Protein AF-A0A319EAM5-F1 (afdb_monomer_lite)

Secondary structure (DSSP, 8-state):
-HHHHHHHHHHHHHHHHHHHHHTGGGTS-EE-B-SS--TT-SPBP--S-SS-HHHHHHHHHHHHHHHHHHHHHEEE-TTS-EEE-HHHHHHHHHHHHHHHHHHHHHHH-----SSTTS-S-HHHHHHHTPPPTTS-HHHHTTSEE-TT-PPPPP-

InterPro domains:
  IPR059463 Protein of unknown function DUF8419 [PF28510] (1-150)

Foldseek 3Di:
DVLVVLLVLLVVLQLVLLVLVLQVLAPDFAAAADCDADPPFPHHDDDDDSDDCVRVVVSVVLSVLLVVLVVVQWDQDPVRDTDGDPVSVVVSVVSVVVSVVVSVVSVPDDDPRPDCVLDPPPVSVVVQPDDDPPDDPVVQNRGGHHPPDDDPDDD

Sequence (155 aa):
VVLTLTYYWYNQILTNMLANAECSYGVKRKSLRATWPAKDSQQRSTYYLIRPYRYSLPLLVVSILLHWLVSQSFFYDKTSELGFLGLPIFLSLIVGSIMLFALIGLSFRKYPSTILVVGSCSAAISAACHPPKDEDLDNAALGLLMWGETLPMPD

Radius of gyration: 23.22 Å; chains: 1; bounding box: 51×30×72 Å

Structure (mmCIF, N/CA/C/O backbone):
data_AF-A0A319EAM5-F1
#
_entry.id   AF-A0A319EAM5-F1
#
loop_
_atom_site.group_PDB
_atom_site.id
_atom_site.type_symbol
_atom_site.label_atom_id
_atom_site.label_alt_id
_atom_site.label_comp_id
_atom_site.label_asym_id
_atom_site.label_entity_id
_atom_site.label_seq_id
_atom_site.pdbx_PDB_ins_code
_atom_site.Cartn_x
_atom_site.Cartn_y
_atom_site.Cartn_z
_atom_site.occupancy
_atom_site.B_iso_or_equiv
_atom_site.auth_seq_id
_atom_site.auth_comp_id
_atom_site.auth_asym_id
_atom_site.auth_atom_id
_atom_site.pdbx_PDB_model_num
ATOM 1 N N . VAL A 1 1 ? 0.117 7.545 -15.802 1.00 79.38 1 VAL A N 1
ATOM 2 C CA . VAL A 1 1 ? -1.210 6.923 -15.553 1.00 79.38 1 VAL A CA 1
ATOM 3 C C . VAL A 1 1 ? -1.080 5.543 -14.923 1.00 79.38 1 VAL A C 1
ATOM 5 O O . VAL A 1 1 ? -1.475 5.403 -13.775 1.00 79.38 1 VAL A O 1
ATOM 8 N N . VAL A 1 2 ? -0.481 4.556 -15.605 1.00 84.94 2 VAL A N 1
ATOM 9 C CA . VAL A 1 2 ? -0.352 3.177 -15.079 1.00 84.94 2 VAL A CA 1
ATOM 10 C C . VAL A 1 2 ? 0.304 3.140 -13.693 1.00 84.94 2 VAL A C 1
ATOM 12 O O . VAL A 1 2 ? -0.247 2.544 -12.778 1.00 84.94 2 VAL A O 1
ATOM 15 N N . LEU A 1 3 ? 1.418 3.854 -13.498 1.00 85.50 3 LEU A N 1
ATOM 16 C CA . LEU A 1 3 ? 2.138 3.875 -12.216 1.00 85.50 3 LEU A CA 1
ATOM 17 C C . LEU A 1 3 ? 1.293 4.430 -11.061 1.00 85.50 3 LEU A C 1
ATOM 19 O O . LEU A 1 3 ? 1.283 3.881 -9.962 1.00 85.50 3 LEU A O 1
ATOM 23 N N . THR A 1 4 ? 0.557 5.509 -11.326 1.00 88.25 4 THR A N 1
ATOM 24 C CA . THR A 1 4 ? -0.334 6.155 -10.359 1.00 88.25 4 THR A CA 1
ATOM 25 C C . THR A 1 4 ? -1.512 5.255 -10.002 1.00 88.25 4 THR A C 1
ATOM 27 O O . THR A 1 4 ? -1.870 5.163 -8.830 1.00 88.25 4 THR A O 1
ATOM 30 N N . LEU A 1 5 ? -2.085 4.557 -10.990 1.00 87.69 5 LEU A N 1
ATOM 31 C CA . LEU A 1 5 ? -3.126 3.564 -10.746 1.00 87.69 5 LEU A CA 1
ATOM 32 C C . LEU A 1 5 ? -2.576 2.455 -9.852 1.00 87.69 5 LEU A C 1
ATOM 34 O O . LEU A 1 5 ? -3.116 2.244 -8.773 1.00 87.69 5 LEU A O 1
ATOM 38 N N . THR A 1 6 ? -1.469 1.809 -10.221 1.00 87.12 6 THR A N 1
ATOM 39 C CA . THR A 1 6 ? -0.859 0.746 -9.406 1.00 87.12 6 THR A CA 1
ATOM 40 C C . THR A 1 6 ? -0.623 1.201 -7.965 1.00 87.12 6 THR A C 1
ATOM 42 O O . THR A 1 6 ? -1.014 0.503 -7.029 1.00 87.12 6 THR A O 1
ATOM 45 N N . TYR A 1 7 ? -0.076 2.405 -7.767 1.00 88.94 7 TYR A N 1
ATOM 46 C CA . TYR A 1 7 ? 0.069 3.004 -6.439 1.00 88.94 7 TYR A CA 1
ATOM 47 C C . TYR A 1 7 ? -1.273 3.122 -5.703 1.00 88.94 7 TYR A C 1
ATOM 49 O O . TYR A 1 7 ? -1.369 2.721 -4.542 1.00 88.94 7 TYR A O 1
ATOM 57 N N . TYR A 1 8 ? -2.319 3.631 -6.355 1.00 89.44 8 TYR A N 1
ATOM 58 C CA . TYR A 1 8 ? -3.656 3.726 -5.768 1.00 89.44 8 TYR A CA 1
ATOM 59 C C . TYR A 1 8 ? -4.202 2.355 -5.337 1.00 89.44 8 TYR A C 1
ATOM 61 O O . TYR A 1 8 ? -4.640 2.213 -4.196 1.00 89.44 8 TYR A O 1
ATOM 69 N N . TRP A 1 9 ? -4.106 1.331 -6.191 1.00 89.19 9 TRP A N 1
ATOM 70 C CA . TRP A 1 9 ? -4.557 -0.033 -5.879 1.00 89.19 9 TRP A CA 1
ATOM 71 C C . TRP A 1 9 ? -3.831 -0.615 -4.661 1.00 89.19 9 TRP A C 1
ATOM 73 O O . TRP A 1 9 ? -4.466 -1.150 -3.749 1.00 89.19 9 TRP A O 1
ATOM 83 N N . TYR A 1 10 ? -2.513 -0.436 -4.586 1.00 88.31 10 TYR A N 1
ATOM 84 C CA . TYR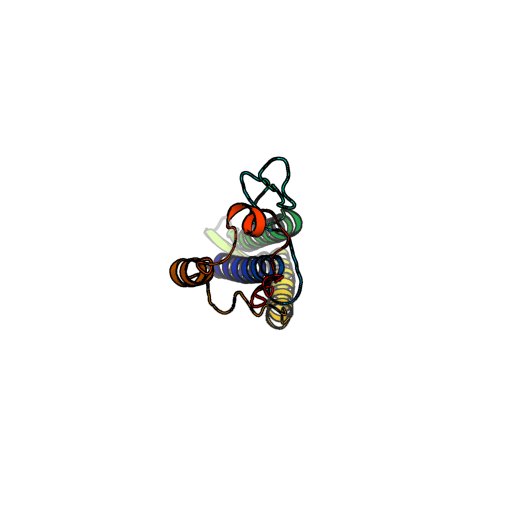 A 1 10 ? -1.739 -0.817 -3.406 1.00 88.31 10 TYR A CA 1
ATOM 85 C C . TYR A 1 10 ? -2.190 -0.101 -2.141 1.00 88.31 10 TYR A C 1
ATOM 87 O O . TYR A 1 10 ? -2.324 -0.719 -1.084 1.00 88.31 10 TYR A O 1
ATOM 95 N N . ASN A 1 11 ? -2.422 1.207 -2.242 1.00 88.69 11 ASN A N 1
ATOM 96 C CA . ASN A 1 11 ? -2.889 1.996 -1.115 1.00 88.69 11 ASN A CA 1
ATOM 97 C C . ASN A 1 11 ? -4.246 1.505 -0.618 1.00 88.69 11 ASN A C 1
ATOM 99 O O . ASN A 1 11 ? -4.416 1.389 0.593 1.00 88.69 11 ASN A O 1
ATOM 103 N N . GLN A 1 12 ? -5.171 1.194 -1.526 1.00 86.12 12 GLN A N 1
ATOM 104 C CA . GLN A 1 12 ? -6.490 0.667 -1.180 1.00 86.12 12 GLN A CA 1
ATOM 105 C C . GLN A 1 12 ? -6.389 -0.668 -0.443 1.00 86.12 12 GLN A C 1
ATOM 107 O O . GLN A 1 12 ? -6.933 -0.815 0.650 1.00 86.12 12 GLN A O 1
ATOM 112 N N . ILE A 1 13 ? -5.627 -1.620 -0.986 1.00 85.06 13 ILE A N 1
ATOM 113 C CA . ILE A 1 13 ? -5.461 -2.943 -0.374 1.00 85.06 13 ILE A CA 1
ATOM 114 C C . ILE A 1 13 ? -4.827 -2.826 1.014 1.00 85.06 13 ILE A C 1
ATOM 116 O O . ILE A 1 13 ? -5.368 -3.368 1.974 1.00 85.06 13 ILE A O 1
ATOM 120 N N . LEU A 1 14 ? -3.728 -2.080 1.152 1.00 83.50 14 LEU A N 1
ATOM 121 C CA . LEU A 1 14 ? -3.065 -1.910 2.447 1.00 83.50 14 LEU A CA 1
ATOM 122 C C . LEU A 1 14 ? -3.978 -1.220 3.466 1.00 83.50 14 LEU A C 1
ATOM 124 O O . LEU A 1 14 ? -4.047 -1.660 4.611 1.00 83.50 14 LEU A O 1
ATOM 1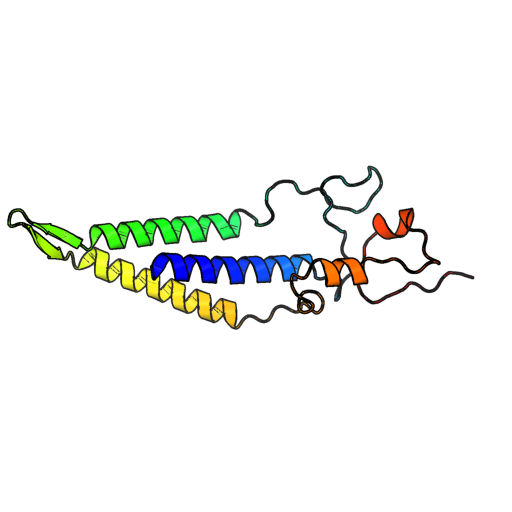28 N N . THR A 1 15 ? -4.707 -0.174 3.072 1.00 83.94 15 THR A N 1
ATOM 129 C CA . THR A 1 15 ? -5.661 0.495 3.969 1.00 83.94 15 THR A CA 1
ATOM 130 C C . THR A 1 15 ? -6.756 -0.465 4.425 1.00 83.94 15 THR A C 1
ATOM 132 O O . THR A 1 15 ? -7.011 -0.547 5.623 1.00 83.94 15 THR A O 1
ATOM 135 N N . ASN A 1 16 ? -7.330 -1.256 3.516 1.00 80.06 16 ASN A N 1
ATOM 136 C CA . ASN A 1 16 ? -8.357 -2.243 3.857 1.00 80.06 16 ASN A CA 1
ATOM 137 C C . ASN A 1 16 ? -7.818 -3.338 4.785 1.00 80.06 16 ASN A C 1
ATOM 139 O O . ASN A 1 16 ? -8.472 -3.703 5.759 1.00 80.06 16 ASN A O 1
ATOM 143 N N . MET A 1 17 ? -6.608 -3.841 4.529 1.00 81.56 17 MET A N 1
ATOM 144 C CA . MET A 1 17 ? -5.956 -4.835 5.387 1.00 81.56 17 MET A CA 1
ATOM 145 C C . MET A 1 17 ? -5.737 -4.312 6.807 1.00 81.56 17 MET A C 1
ATOM 147 O O . MET A 1 17 ? -5.990 -5.028 7.778 1.00 81.56 17 MET A O 1
ATOM 151 N N . LEU A 1 18 ? -5.271 -3.069 6.936 1.00 79.81 18 LEU A N 1
ATOM 152 C CA . LEU A 1 18 ? -5.026 -2.460 8.238 1.00 79.81 18 LEU A CA 1
ATOM 153 C C . LEU A 1 18 ? -6.322 -2.110 8.966 1.00 79.81 18 LEU A C 1
ATOM 155 O O . LEU A 1 18 ? -6.414 -2.393 10.156 1.00 79.81 18 LEU A O 1
ATOM 159 N N . ALA A 1 19 ? -7.322 -1.583 8.260 1.00 78.75 19 ALA A N 1
ATOM 160 C CA . ALA A 1 19 ? -8.647 -1.331 8.818 1.00 78.75 19 ALA A CA 1
ATOM 161 C C . ALA A 1 19 ? -9.275 -2.632 9.340 1.00 78.75 19 ALA A C 1
ATOM 163 O O . ALA A 1 19 ? -9.735 -2.688 10.476 1.00 78.75 19 ALA A O 1
ATOM 164 N N . ASN A 1 20 ? -9.192 -3.718 8.568 1.00 77.94 20 ASN A N 1
ATOM 165 C CA . ASN A 1 20 ? -9.634 -5.049 8.990 1.00 77.94 20 ASN A CA 1
ATOM 166 C C . ASN A 1 20 ? -8.899 -5.551 10.241 1.00 77.94 20 ASN A C 1
ATOM 168 O O . ASN A 1 20 ? -9.518 -6.093 11.155 1.00 77.94 20 ASN A O 1
ATOM 172 N N . ALA A 1 21 ? -7.580 -5.366 10.307 1.00 77.81 21 ALA A N 1
ATOM 173 C CA . ALA A 1 21 ? -6.795 -5.739 11.482 1.00 77.81 21 ALA A CA 1
ATOM 174 C C . ALA A 1 21 ? -7.115 -4.859 12.710 1.00 77.81 21 ALA A C 1
ATOM 176 O O . ALA A 1 21 ? -7.020 -5.308 13.864 1.00 77.81 21 ALA A O 1
ATOM 177 N N . GLU A 1 22 ? -7.485 -3.598 12.482 1.00 76.38 22 GLU A N 1
ATOM 178 C CA . GLU A 1 22 ? -7.922 -2.673 13.520 1.00 76.38 22 GLU A CA 1
ATOM 179 C C . GLU A 1 22 ? -9.287 -3.092 14.074 1.00 76.38 22 GLU A C 1
ATOM 181 O O . GLU A 1 22 ? -9.386 -3.325 15.282 1.00 76.38 22 GLU A O 1
ATOM 186 N N . CYS A 1 23 ? -10.252 -3.340 13.187 1.00 73.12 23 CYS A N 1
ATOM 187 C CA . CYS A 1 23 ? -11.627 -3.757 13.464 1.00 73.12 23 CYS A CA 1
ATOM 188 C C . CYS A 1 23 ? -11.806 -5.266 13.700 1.00 73.12 23 CYS A C 1
ATOM 190 O O . CYS A 1 23 ? -12.867 -5.828 13.450 1.00 73.12 23 CYS A O 1
ATOM 192 N N . SER A 1 24 ? -10.801 -5.938 14.259 1.00 72.56 24 SER A N 1
ATOM 193 C CA . SER A 1 24 ? -10.877 -7.354 14.654 1.00 72.56 24 SER A CA 1
ATOM 194 C C . SER A 1 24 ? -11.775 -7.602 15.886 1.00 72.56 24 SER A C 1
ATOM 196 O O . SER A 1 24 ? -11.681 -8.665 16.505 1.00 72.56 24 SER A O 1
ATOM 198 N N . TYR A 1 25 ? -12.644 -6.653 16.249 1.00 73.44 25 TYR A N 1
ATOM 199 C CA . TYR A 1 25 ? -13.533 -6.736 17.411 1.00 73.44 25 TYR A CA 1
ATOM 200 C C . TYR A 1 25 ? -14.566 -7.869 17.301 1.00 73.44 25 TYR A C 1
ATOM 202 O O . TYR A 1 25 ? -15.173 -8.219 18.296 1.00 73.44 25 TYR A O 1
ATOM 210 N N . GLY A 1 26 ? -14.770 -8.468 16.123 1.00 69.06 26 GLY A N 1
ATOM 211 C CA . GLY A 1 26 ? -15.735 -9.563 15.930 1.00 69.06 26 GLY A CA 1
ATOM 212 C C . GLY A 1 26 ? -15.170 -10.949 16.240 1.00 69.06 26 GLY A C 1
ATOM 213 O O . GLY A 1 26 ? -15.893 -11.931 16.176 1.00 69.06 26 GLY A O 1
ATOM 214 N N . VAL A 1 27 ? -13.867 -11.037 16.521 1.00 70.75 27 VAL A N 1
ATOM 215 C CA . VAL A 1 27 ? -13.168 -12.303 16.811 1.00 70.75 27 VAL A CA 1
ATOM 216 C C . VAL A 1 27 ? -12.513 -12.272 18.191 1.00 70.75 27 VAL A C 1
ATOM 218 O O . VAL A 1 27 ? -12.337 -13.312 18.817 1.00 70.75 27 VAL A O 1
ATOM 221 N N . LYS A 1 28 ? -12.115 -11.089 18.671 1.00 74.75 28 LYS A N 1
ATOM 222 C CA . LYS A 1 28 ? -11.459 -10.927 19.970 1.00 74.75 28 LYS A CA 1
ATOM 223 C C . LYS A 1 28 ? -11.818 -9.596 20.612 1.00 74.75 28 LYS A C 1
ATOM 225 O O . LYS A 1 28 ? -11.887 -8.577 19.922 1.00 74.75 28 LYS A O 1
ATOM 230 N N . ARG A 1 29 ? -11.925 -9.598 21.943 1.00 75.44 29 ARG A N 1
ATOM 231 C CA . ARG A 1 29 ? -11.988 -8.379 22.757 1.00 75.44 29 ARG A CA 1
ATOM 232 C C . ARG A 1 29 ? -10.732 -7.542 22.534 1.00 75.44 29 ARG A C 1
ATOM 234 O O . ARG A 1 29 ? -9.609 -8.031 22.682 1.00 75.44 29 ARG A O 1
ATOM 241 N N . LYS A 1 30 ? -10.910 -6.284 22.142 1.00 76.81 30 LYS A N 1
ATOM 242 C CA . LYS A 1 30 ? -9.810 -5.357 21.852 1.00 76.81 30 LYS A CA 1
ATOM 243 C C . LYS A 1 30 ? -10.217 -3.946 22.264 1.00 76.81 30 LYS A C 1
ATOM 245 O O . LYS A 1 30 ? -11.383 -3.587 22.155 1.00 76.81 30 LYS A O 1
ATOM 250 N N . SER A 1 31 ? -9.267 -3.150 22.748 1.00 77.25 31 SER A N 1
ATOM 251 C CA . SER A 1 31 ? -9.554 -1.764 23.110 1.00 77.25 31 SER A CA 1
ATOM 252 C C . SER A 1 31 ? -9.712 -0.880 21.883 1.00 77.25 31 SER A C 1
ATOM 254 O O . SER A 1 31 ? -9.023 -1.066 20.874 1.00 77.25 31 SER A O 1
ATOM 256 N N . LEU A 1 32 ? -10.609 0.101 21.994 1.00 76.75 32 LEU A N 1
ATOM 257 C CA . LEU A 1 32 ? -10.771 1.137 20.987 1.00 76.75 32 LEU A CA 1
ATOM 258 C C . LEU A 1 32 ? -9.551 2.051 20.960 1.00 76.75 32 LEU A C 1
ATOM 260 O O . LEU A 1 32 ? -8.934 2.356 21.986 1.00 76.75 32 LEU A O 1
ATOM 264 N N . ARG A 1 33 ? -9.225 2.515 19.757 1.00 75.88 33 ARG A N 1
ATOM 265 C CA . ARG A 1 33 ? -8.265 3.590 19.573 1.00 75.88 33 ARG A CA 1
ATOM 266 C C . ARG A 1 33 ? -9.021 4.910 19.552 1.00 75.88 33 ARG A C 1
ATOM 268 O O . ARG A 1 33 ? -9.781 5.171 18.626 1.00 75.88 33 ARG A O 1
ATOM 275 N N . ALA A 1 34 ? -8.803 5.722 20.576 1.00 72.31 34 ALA A N 1
ATOM 276 C CA . ALA A 1 34 ? -9.431 7.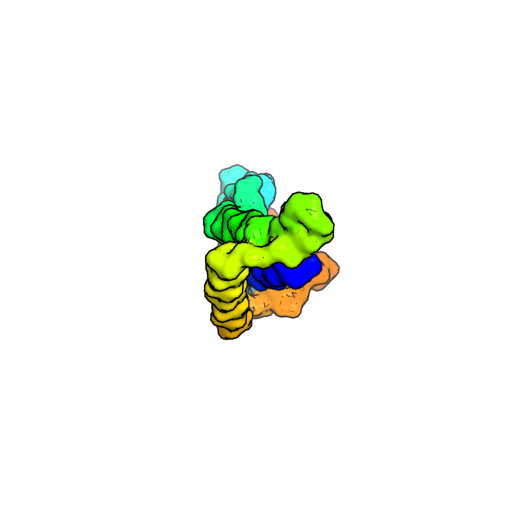024 20.727 1.00 72.31 34 ALA A CA 1
ATOM 277 C C . ALA A 1 34 ? -8.373 8.117 20.585 1.00 72.31 34 ALA A C 1
ATOM 279 O O . ALA A 1 34 ? -7.245 7.973 21.056 1.00 72.31 34 ALA A O 1
ATOM 280 N N . THR A 1 35 ? -8.733 9.227 19.947 1.00 74.56 35 THR A N 1
ATOM 281 C CA . THR A 1 35 ? -7.867 10.412 19.891 1.00 74.56 35 THR A CA 1
ATOM 282 C C . THR A 1 35 ? -7.589 10.930 21.305 1.00 74.56 35 THR A C 1
ATOM 284 O O . THR A 1 35 ? -6.443 11.201 21.655 1.00 74.56 35 THR A O 1
ATOM 287 N N . TRP A 1 36 ? -8.626 10.946 22.144 1.00 73.88 36 TRP A N 1
ATOM 288 C CA . TRP A 1 36 ? -8.585 11.398 23.530 1.00 73.88 36 TRP A CA 1
ATOM 289 C C . TRP A 1 36 ? -9.142 10.302 24.448 1.00 73.88 36 TRP A C 1
ATOM 291 O O . TRP A 1 36 ? -10.349 10.275 24.678 1.00 73.88 36 TRP A O 1
ATOM 301 N N . PRO A 1 37 ? -8.312 9.356 24.925 1.00 75.19 37 PRO A N 1
ATOM 302 C CA . PRO A 1 37 ? -8.770 8.350 25.877 1.00 75.19 37 PRO A CA 1
ATOM 303 C C . PRO A 1 37 ? -8.975 8.971 27.264 1.00 75.19 37 PRO A C 1
ATOM 305 O O . PRO A 1 37 ? -8.220 9.859 27.674 1.00 75.19 37 PRO A O 1
ATOM 308 N N . ALA A 1 38 ? -9.968 8.484 28.009 1.00 78.25 38 ALA A N 1
ATOM 309 C CA . ALA A 1 38 ? -10.133 8.866 29.411 1.00 78.25 38 ALA A CA 1
ATOM 310 C C . ALA A 1 38 ? -8.970 8.316 30.257 1.00 78.25 38 ALA A C 1
ATOM 312 O O . ALA A 1 38 ? -8.428 7.248 29.951 1.00 78.25 38 ALA A O 1
ATOM 313 N N . LYS A 1 39 ? -8.596 9.041 31.323 1.00 69.31 39 LYS A N 1
ATOM 314 C CA . LYS A 1 39 ? -7.398 8.768 32.144 1.00 69.31 39 LYS A CA 1
ATOM 315 C C . LYS A 1 39 ? -7.367 7.370 32.784 1.00 69.31 39 LYS A C 1
ATOM 317 O O . LYS A 1 39 ? -6.272 6.861 32.984 1.00 69.31 39 LYS A O 1
ATOM 322 N N . ASP A 1 40 ? -8.527 6.742 32.985 1.00 73.75 40 ASP A N 1
ATOM 323 C CA . ASP A 1 40 ? -8.672 5.420 33.617 1.00 73.75 40 ASP A CA 1
ATOM 324 C C . ASP A 1 40 ? -9.231 4.346 32.661 1.00 73.75 40 ASP A C 1
ATOM 326 O O . ASP A 1 40 ? -9.828 3.356 33.080 1.00 73.75 40 ASP A O 1
ATOM 330 N N . SER A 1 41 ? -9.061 4.536 31.349 1.00 75.06 41 SER A N 1
ATOM 331 C CA . SER A 1 41 ? -9.603 3.631 30.327 1.00 75.06 41 SER A CA 1
ATOM 332 C C . SER A 1 41 ? -8.562 2.682 29.736 1.00 75.06 41 SER A C 1
ATOM 334 O O . SER A 1 41 ? -7.372 2.985 29.669 1.00 75.06 41 SER A O 1
ATOM 336 N N . GLN A 1 42 ? -9.019 1.538 29.220 1.00 78.00 42 GLN A N 1
ATOM 337 C CA . GLN A 1 42 ? -8.175 0.598 28.465 1.00 78.00 42 GLN A CA 1
ATOM 338 C C . GLN A 1 42 ? -7.946 1.057 27.008 1.00 78.00 42 GLN A C 1
ATOM 340 O O . GLN A 1 42 ? -7.317 0.349 26.210 1.00 78.00 42 GLN A O 1
ATOM 345 N N . GLN A 1 43 ? -8.477 2.228 26.633 1.00 77.12 43 GLN A N 1
ATOM 346 C CA . GLN A 1 43 ? -8.415 2.784 25.286 1.00 77.12 43 GLN A CA 1
ATOM 347 C C . GLN A 1 43 ? -6.990 3.213 24.921 1.00 77.12 43 GLN A C 1
ATOM 349 O O . GLN A 1 43 ? -6.232 3.738 25.736 1.00 77.12 43 GLN A O 1
ATOM 354 N N . ARG A 1 44 ? -6.604 3.013 23.658 1.00 73.62 44 ARG A N 1
ATOM 355 C CA . ARG A 1 44 ? -5.277 3.418 23.171 1.00 73.62 44 ARG A CA 1
ATOM 356 C C . ARG A 1 44 ? -5.351 4.786 22.508 1.00 73.62 44 ARG A C 1
ATOM 358 O O . ARG A 1 44 ? -6.038 4.937 21.503 1.00 73.62 44 ARG A O 1
ATOM 365 N N . SER A 1 45 ? -4.568 5.749 22.990 1.00 72.62 45 SER A N 1
ATOM 366 C CA . SER A 1 45 ? -4.228 6.924 22.182 1.00 72.62 45 SER A CA 1
ATOM 367 C C . SER A 1 45 ? -3.129 6.543 21.202 1.00 72.62 45 SER A C 1
ATOM 369 O O . SER A 1 45 ? -2.081 6.025 21.589 1.00 72.62 45 SER A O 1
ATOM 371 N N . THR A 1 46 ? -3.339 6.752 19.905 1.00 65.81 46 THR A N 1
ATOM 372 C CA . THR A 1 46 ? -2.233 6.676 18.944 1.00 65.81 46 THR A CA 1
ATOM 373 C C . THR A 1 46 ? -2.397 7.760 17.895 1.00 65.81 46 THR A C 1
ATOM 375 O O . THR A 1 46 ? -3.247 7.664 17.007 1.00 65.81 46 THR A O 1
ATOM 378 N N . TYR A 1 47 ? -1.543 8.777 18.008 1.00 55.34 47 TYR A N 1
ATOM 379 C CA . TYR A 1 47 ? -1.546 9.988 17.185 1.00 55.34 47 TYR A CA 1
ATOM 380 C C . TYR A 1 47 ? -0.756 9.882 15.875 1.00 55.34 47 TYR A C 1
ATOM 382 O O . TYR A 1 47 ? -0.862 10.745 15.010 1.00 55.34 47 TYR A O 1
ATOM 390 N N . TYR A 1 48 ? 0.027 8.826 15.680 1.00 53.47 48 TYR A N 1
ATOM 391 C CA . TYR A 1 48 ? 0.985 8.779 14.579 1.00 53.47 48 TYR A CA 1
ATOM 392 C C . TYR A 1 48 ? 0.442 7.972 13.396 1.00 53.47 48 TYR A C 1
ATOM 394 O O . TYR A 1 48 ? 0.841 6.836 13.165 1.00 53.47 48 TYR A O 1
ATOM 402 N N . LEU A 1 49 ? -0.473 8.608 12.656 1.00 57.66 49 LEU A N 1
ATOM 403 C CA . LEU A 1 49 ? -1.055 8.183 11.377 1.00 57.66 49 LEU A CA 1
ATOM 404 C C . LEU A 1 49 ? -1.933 6.920 11.409 1.00 57.66 49 LEU A C 1
ATOM 406 O O . LEU A 1 49 ? -1.675 5.923 12.075 1.00 57.66 49 LEU A O 1
ATOM 410 N N . ILE A 1 50 ? -3.006 6.946 10.619 1.00 61.41 50 ILE A N 1
ATOM 411 C CA . ILE A 1 50 ? -3.891 5.790 10.386 1.00 61.41 50 ILE A CA 1
ATOM 412 C C . ILE A 1 50 ? -3.149 4.620 9.722 1.00 61.41 50 ILE A C 1
ATOM 414 O O . ILE A 1 50 ? -3.539 3.469 9.897 1.00 61.41 50 ILE A O 1
ATOM 418 N N . ARG A 1 51 ? -2.028 4.883 9.033 1.00 64.75 51 ARG A N 1
ATOM 419 C CA . ARG A 1 51 ? -1.133 3.841 8.523 1.00 64.75 51 ARG A CA 1
ATOM 420 C C . ARG A 1 51 ? 0.255 3.930 9.161 1.00 64.75 51 ARG A C 1
ATOM 422 O O . ARG A 1 51 ? 0.897 4.971 9.038 1.00 64.75 51 ARG A O 1
ATOM 429 N N . PRO A 1 52 ? 0.772 2.834 9.750 1.00 73.75 52 PRO A N 1
ATOM 430 C CA . PRO A 1 52 ? 2.156 2.735 10.169 1.00 73.75 52 PRO A CA 1
ATOM 431 C C . PRO A 1 52 ? 3.067 3.058 8.988 1.00 73.75 52 PRO A C 1
ATOM 433 O O . PRO A 1 52 ? 2.957 2.450 7.917 1.00 73.75 52 PRO A O 1
ATOM 436 N N . TYR A 1 53 ? 4.025 3.953 9.214 1.00 71.06 53 TYR A N 1
ATOM 437 C CA . TYR A 1 53 ? 5.064 4.306 8.245 1.00 71.06 53 TYR A CA 1
ATOM 438 C C . TYR A 1 53 ? 5.786 3.089 7.653 1.00 71.06 53 TYR A C 1
ATOM 440 O O . TYR A 1 53 ? 6.230 3.137 6.512 1.00 71.06 53 TYR A O 1
ATOM 448 N N . ARG A 1 54 ? 5.816 1.966 8.385 1.00 80.94 54 ARG A N 1
ATOM 449 C CA . ARG A 1 54 ? 6.374 0.681 7.939 1.00 80.94 54 ARG A CA 1
ATOM 450 C C . ARG A 1 54 ? 5.793 0.172 6.615 1.00 80.94 54 ARG A C 1
ATOM 452 O O . ARG A 1 54 ? 6.513 -0.491 5.887 1.00 80.94 54 ARG A O 1
ATOM 459 N N . TYR A 1 55 ? 4.531 0.475 6.298 1.00 81.00 55 TYR A N 1
ATOM 460 C CA . TYR A 1 55 ? 3.900 0.059 5.037 1.00 81.00 55 TYR A CA 1
ATOM 461 C C . TYR A 1 55 ? 3.887 1.178 3.993 1.00 81.00 55 TYR A C 1
ATOM 463 O O . TYR A 1 55 ? 4.082 0.926 2.807 1.00 81.00 55 TYR A O 1
ATOM 471 N N . SER A 1 56 ? 3.683 2.424 4.431 1.00 82.56 56 SER A N 1
ATOM 472 C CA . SER A 1 56 ? 3.581 3.564 3.516 1.00 82.56 56 SER A CA 1
ATOM 473 C C . SER A 1 56 ? 4.935 3.992 2.948 1.00 82.56 56 SER A C 1
ATOM 475 O O . SER A 1 56 ? 4.994 4.379 1.783 1.00 82.56 56 SER A O 1
ATOM 477 N N . LEU A 1 57 ? 6.015 3.931 3.739 1.00 85.94 57 LEU A N 1
ATOM 478 C CA . LEU A 1 57 ? 7.346 4.352 3.292 1.00 85.94 57 LEU A CA 1
ATOM 479 C C . LEU A 1 57 ? 7.912 3.433 2.203 1.00 85.94 57 LEU A C 1
ATOM 481 O O . LEU A 1 57 ? 8.295 3.968 1.165 1.00 85.94 57 LEU A O 1
ATOM 485 N N . PRO A 1 58 ? 7.924 2.088 2.342 1.00 86.38 58 PRO A N 1
ATOM 486 C CA . PRO A 1 58 ? 8.447 1.225 1.284 1.00 86.38 58 PRO A CA 1
ATOM 487 C C . PRO A 1 58 ? 7.681 1.382 -0.031 1.00 86.38 58 PRO A C 1
ATOM 489 O O . PRO A 1 58 ? 8.295 1.496 -1.087 1.00 86.38 58 PRO A O 1
ATOM 492 N N . LEU A 1 59 ? 6.345 1.463 0.029 1.00 87.38 59 LEU A N 1
ATOM 493 C CA . LEU A 1 59 ? 5.517 1.656 -1.163 1.00 87.38 59 LEU A CA 1
ATOM 494 C C . LEU A 1 59 ? 5.840 2.980 -1.869 1.00 87.38 59 LEU A C 1
ATOM 496 O O . LEU A 1 59 ? 5.930 3.020 -3.097 1.00 87.38 59 LEU A O 1
ATOM 500 N N . LEU A 1 60 ? 6.024 4.055 -1.100 1.00 88.88 60 LEU A N 1
ATOM 501 C CA . LEU A 1 60 ? 6.361 5.372 -1.632 1.00 88.88 60 LEU A CA 1
ATOM 502 C C . LEU A 1 60 ? 7.762 5.381 -2.255 1.00 88.88 60 LEU A C 1
ATOM 504 O O . LEU A 1 60 ? 7.912 5.837 -3.385 1.00 88.88 60 LEU A O 1
ATOM 508 N N . VAL A 1 61 ? 8.757 4.807 -1.573 1.00 91.19 61 VAL A N 1
ATOM 509 C CA . VAL A 1 61 ? 10.133 4.696 -2.081 1.00 91.19 61 VAL A CA 1
ATOM 510 C C . VAL A 1 61 ? 10.169 3.922 -3.397 1.00 91.19 61 VAL A C 1
ATOM 512 O O . VAL A 1 61 ? 10.709 4.425 -4.379 1.00 91.19 61 VAL A O 1
ATOM 515 N N . VAL A 1 62 ? 9.542 2.744 -3.465 1.00 90.38 62 VAL A N 1
ATOM 516 C CA . VAL A 1 62 ? 9.516 1.942 -4.700 1.00 90.38 62 VAL A CA 1
ATOM 517 C C . VAL A 1 62 ? 8.781 2.682 -5.822 1.00 90.38 62 VAL A C 1
ATOM 519 O O . VAL A 1 62 ? 9.233 2.668 -6.963 1.00 90.38 62 VAL A O 1
ATOM 522 N N . SER A 1 63 ? 7.693 3.391 -5.509 1.00 90.62 63 SER A N 1
ATOM 523 C CA . SER A 1 63 ? 6.943 4.165 -6.509 1.00 90.62 63 SER A CA 1
ATOM 524 C C . SER A 1 63 ? 7.751 5.335 -7.071 1.00 90.62 63 SER A C 1
ATOM 526 O O . SER A 1 63 ? 7.689 5.584 -8.277 1.00 90.62 63 SER A O 1
ATOM 528 N N . ILE A 1 64 ? 8.519 6.032 -6.226 1.00 92.12 64 ILE A N 1
ATOM 529 C CA . ILE A 1 64 ? 9.431 7.104 -6.649 1.00 92.12 64 ILE A CA 1
ATOM 530 C C . ILE A 1 64 ? 10.548 6.528 -7.516 1.00 92.12 64 ILE A C 1
ATOM 532 O O . ILE A 1 64 ? 10.794 7.045 -8.602 1.00 92.12 64 ILE A O 1
ATOM 536 N N . LEU A 1 65 ? 11.181 5.434 -7.083 1.00 91.25 65 LEU A N 1
ATOM 537 C CA . LEU A 1 65 ? 12.247 4.776 -7.842 1.00 91.25 65 LEU A CA 1
ATOM 538 C C . LEU A 1 65 ? 11.764 4.302 -9.213 1.00 91.25 65 LEU A C 1
ATOM 540 O O . LEU A 1 65 ? 12.470 4.456 -10.205 1.00 91.25 65 LEU A O 1
ATOM 544 N N . LEU A 1 66 ? 10.550 3.762 -9.289 1.00 89.06 66 LEU A N 1
ATOM 545 C CA . LEU A 1 66 ? 9.992 3.279 -10.543 1.00 89.06 66 LEU A CA 1
ATOM 546 C C . LEU A 1 66 ? 9.612 4.439 -11.478 1.00 89.06 66 LEU A C 1
ATOM 548 O O . LEU A 1 66 ? 9.911 4.366 -12.667 1.00 89.06 66 LEU A O 1
ATOM 552 N N . HIS A 1 67 ? 9.056 5.543 -10.961 1.00 90.62 67 HIS A N 1
ATOM 553 C CA . HIS A 1 67 ? 8.864 6.766 -11.759 1.00 90.62 67 HIS A CA 1
ATOM 554 C C . HIS A 1 67 ? 10.193 7.331 -12.260 1.00 90.62 67 HIS A C 1
ATOM 556 O O . HIS A 1 67 ? 10.297 7.720 -13.422 1.00 90.62 67 HIS A O 1
ATOM 562 N N . TRP A 1 68 ? 11.209 7.342 -11.398 1.00 90.88 68 TRP A N 1
ATOM 563 C CA . TRP A 1 68 ? 12.546 7.792 -11.752 1.00 90.88 68 TRP A CA 1
ATOM 564 C C . TRP A 1 68 ? 13.146 6.936 -12.874 1.00 90.88 68 TRP A C 1
ATOM 566 O O . TRP A 1 68 ? 13.588 7.476 -13.883 1.00 90.88 68 TRP A O 1
ATOM 576 N N . LEU A 1 69 ? 13.097 5.605 -12.757 1.00 89.56 69 LEU A N 1
ATOM 577 C CA . LEU A 1 69 ? 13.586 4.676 -13.785 1.00 89.56 69 LEU A CA 1
ATOM 578 C C . LEU A 1 69 ? 12.858 4.844 -15.122 1.00 89.56 69 LEU A C 1
ATOM 580 O O . LEU A 1 69 ? 13.494 4.845 -16.175 1.00 89.56 69 LEU A O 1
ATOM 584 N N . VAL A 1 70 ? 11.537 5.024 -15.090 1.00 88.44 70 VAL A N 1
ATOM 585 C CA . VAL A 1 70 ? 10.756 5.290 -16.303 1.00 88.44 70 VAL A CA 1
ATOM 586 C C . VAL A 1 70 ? 11.170 6.624 -16.923 1.00 88.44 70 VAL A C 1
ATOM 588 O O . VAL A 1 70 ? 11.370 6.679 -18.130 1.00 88.44 70 VAL A O 1
ATOM 591 N N . SER A 1 71 ? 11.402 7.671 -16.126 1.00 88.75 71 SER A N 1
ATOM 592 C CA . SER A 1 71 ? 11.910 8.951 -16.639 1.00 88.75 71 SER A CA 1
ATOM 593 C C . SER A 1 71 ? 13.299 8.833 -17.271 1.00 88.75 71 SER A C 1
ATOM 595 O O . SER A 1 71 ? 13.585 9.558 -18.212 1.00 88.75 71 SER A O 1
ATOM 597 N N . GLN A 1 72 ? 14.151 7.933 -16.773 1.00 87.44 72 GLN A N 1
ATOM 598 C CA . GLN A 1 72 ? 15.486 7.670 -17.332 1.00 87.44 72 GLN A CA 1
ATOM 599 C C . GLN A 1 72 ? 15.461 6.758 -18.570 1.00 87.44 72 GLN A C 1
ATOM 601 O O . GLN A 1 72 ? 16.469 6.614 -19.256 1.00 87.44 72 GLN A O 1
ATOM 606 N N . SER A 1 73 ? 14.328 6.109 -18.853 1.00 87.50 73 SER A N 1
ATOM 607 C CA . SER A 1 73 ? 14.187 5.188 -19.987 1.00 87.50 73 SER A CA 1
ATOM 608 C C . SER A 1 73 ? 14.055 5.904 -21.326 1.00 87.50 73 SER A C 1
ATOM 610 O O . SER A 1 73 ? 14.443 5.346 -22.351 1.00 87.50 73 SER A O 1
ATOM 612 N N . PHE A 1 74 ? 13.529 7.128 -21.306 1.00 82.81 74 PHE A N 1
ATOM 613 C CA . PHE A 1 74 ? 13.294 7.955 -22.480 1.00 82.81 74 PHE A CA 1
ATOM 614 C C . PHE A 1 74 ? 14.188 9.191 -22.392 1.00 82.81 74 PHE A C 1
ATOM 616 O O . PHE A 1 74 ? 14.108 9.946 -21.424 1.00 82.81 74 PHE A O 1
ATOM 623 N N . PHE A 1 75 ? 15.028 9.409 -23.395 1.00 81.81 75 PHE A N 1
ATOM 624 C CA . PHE A 1 75 ? 15.885 10.589 -23.483 1.00 81.81 75 PHE A CA 1
ATOM 625 C C . PHE A 1 75 ? 15.760 11.209 -24.876 1.00 81.81 75 PHE A C 1
ATOM 627 O O . PHE A 1 75 ? 1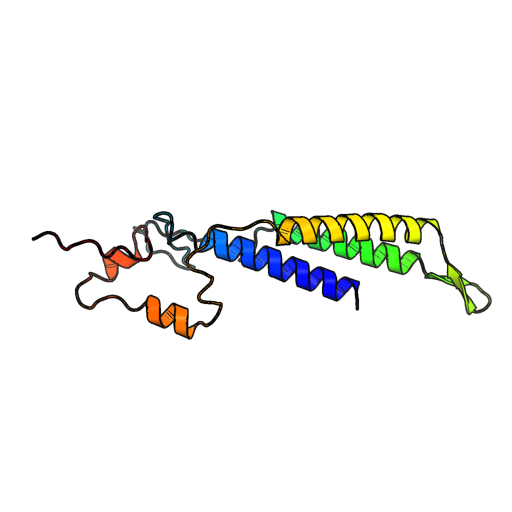5.587 10.491 -25.854 1.00 81.81 75 PHE A O 1
ATOM 634 N N . TYR A 1 76 ? 15.832 12.535 -24.977 1.00 79.00 76 TYR A N 1
ATOM 635 C CA . TYR A 1 76 ? 15.839 13.226 -26.267 1.00 79.00 76 TYR A CA 1
ATOM 636 C C . TYR A 1 76 ? 17.274 13.403 -26.751 1.00 79.00 76 TYR A C 1
ATOM 638 O O . TYR A 1 76 ? 18.070 14.056 -26.077 1.00 79.00 76 TYR A O 1
ATOM 646 N N . ASP A 1 77 ? 17.599 12.843 -27.914 1.00 80.69 77 ASP A N 1
ATOM 647 C CA . ASP A 1 77 ? 18.902 13.056 -28.537 1.00 80.69 77 ASP A CA 1
ATOM 648 C C . ASP A 1 77 ? 19.004 14.466 -29.155 1.00 80.69 77 ASP A C 1
ATOM 650 O O . ASP A 1 77 ? 18.009 15.174 -29.330 1.00 80.69 77 ASP A O 1
ATOM 654 N N . LYS A 1 78 ? 20.220 14.893 -29.506 1.00 78.50 78 LYS A N 1
ATOM 655 C CA . LYS A 1 78 ? 20.530 16.207 -30.100 1.00 78.50 78 LYS A CA 1
ATOM 656 C C . LYS A 1 78 ? 19.753 16.492 -31.390 1.00 78.50 78 LYS A C 1
ATOM 658 O O . LYS A 1 78 ? 19.576 17.653 -31.747 1.00 78.50 78 LYS A O 1
ATOM 663 N N . THR A 1 79 ? 19.287 15.453 -32.075 1.00 82.06 79 THR A N 1
ATOM 664 C CA . THR A 1 79 ? 18.434 15.521 -33.271 1.00 82.06 79 THR A CA 1
ATOM 665 C C . THR A 1 79 ? 16.946 15.710 -32.947 1.00 82.06 79 THR A C 1
ATOM 667 O O . THR A 1 79 ? 16.126 15.733 -33.857 1.00 82.06 79 THR A O 1
ATOM 670 N N . SER A 1 80 ? 16.577 15.888 -31.670 1.00 78.69 80 SER A N 1
ATOM 671 C CA . SER A 1 80 ? 15.191 15.857 -31.167 1.00 78.69 80 SER A CA 1
ATOM 672 C C . SER A 1 80 ? 14.474 14.519 -31.395 1.00 78.69 80 SER A C 1
ATOM 674 O O . SER A 1 80 ? 13.251 14.440 -31.278 1.00 78.69 80 SER A O 1
ATOM 676 N N . GLU A 1 81 ? 15.226 13.457 -31.688 1.00 81.94 81 GLU A N 1
ATOM 677 C CA . GLU A 1 81 ? 14.707 12.097 -31.776 1.00 81.94 81 GLU A CA 1
ATOM 678 C C . GLU A 1 81 ? 14.639 11.453 -30.386 1.00 81.94 81 GLU A C 1
ATOM 680 O O . GLU A 1 81 ? 15.480 11.693 -29.514 1.00 81.94 81 GLU A O 1
ATOM 685 N N . LEU A 1 82 ? 13.605 10.641 -30.163 1.00 80.31 82 LEU A N 1
ATOM 686 C CA . LEU A 1 82 ? 13.392 9.949 -28.898 1.00 80.31 82 LEU A CA 1
ATOM 687 C C . LEU A 1 82 ? 14.296 8.712 -28.830 1.00 80.31 82 LEU A C 1
ATOM 689 O O . LEU A 1 82 ? 14.037 7.702 -29.485 1.00 80.31 82 LEU A O 1
ATOM 693 N N . GLY A 1 83 ? 15.350 8.797 -28.027 1.00 78.88 83 GLY A N 1
ATOM 694 C CA . GLY A 1 83 ? 16.236 7.691 -27.696 1.00 78.88 83 GLY A CA 1
ATOM 695 C C . GLY A 1 83 ? 15.725 6.877 -26.507 1.00 78.88 83 GLY A C 1
ATOM 696 O O . GLY A 1 83 ? 15.040 7.383 -25.614 1.00 78.88 83 GLY A O 1
ATOM 697 N N . PHE A 1 84 ? 16.103 5.599 -26.478 1.00 82.44 84 PHE A N 1
ATOM 698 C CA . PHE A 1 84 ? 15.741 4.665 -25.414 1.00 82.44 84 PHE A CA 1
ATOM 699 C C . PHE A 1 84 ? 16.989 4.087 -24.759 1.00 82.44 84 PHE A C 1
ATOM 701 O O . PHE A 1 84 ? 17.880 3.582 -25.445 1.00 82.44 84 PHE A O 1
ATOM 708 N N . LEU A 1 85 ? 17.037 4.093 -23.427 1.00 84.88 85 LEU A N 1
ATOM 709 C CA . LEU A 1 85 ? 18.067 3.367 -22.688 1.00 84.88 85 LEU A CA 1
ATOM 710 C C . LEU A 1 85 ? 17.528 1.991 -22.282 1.00 84.88 85 LEU A C 1
ATOM 712 O O . LEU A 1 85 ? 16.598 1.886 -21.487 1.00 84.88 85 LEU A O 1
ATOM 716 N N . GLY A 1 86 ? 18.147 0.918 -22.781 1.00 85.38 86 GLY A N 1
ATOM 717 C CA . GLY A 1 86 ? 17.699 -0.450 -22.492 1.00 85.38 86 GLY A CA 1
ATOM 718 C C . GLY A 1 86 ? 17.752 -0.805 -21.002 1.00 85.38 86 GLY A C 1
ATOM 719 O O . GLY A 1 86 ? 16.798 -1.355 -20.462 1.00 85.38 86 GLY A O 1
ATOM 720 N N . LEU A 1 87 ? 18.837 -0.451 -20.307 1.00 88.25 87 LEU A N 1
ATOM 721 C CA . LEU A 1 87 ? 19.043 -0.796 -18.894 1.00 88.25 87 LEU A CA 1
ATOM 722 C C . LEU A 1 87 ? 17.907 -0.325 -17.949 1.00 88.25 87 LEU A C 1
ATOM 724 O O . LEU A 1 87 ? 17.347 -1.171 -17.250 1.00 88.25 87 LEU A O 1
ATOM 728 N N . PRO A 1 88 ? 17.523 0.969 -17.899 1.00 89.00 88 PRO A N 1
ATOM 729 C CA . PRO A 1 88 ? 16.415 1.433 -17.063 1.00 89.00 88 PRO A CA 1
ATOM 730 C C . PRO A 1 88 ? 15.067 0.826 -17.472 1.00 89.00 88 PRO A C 1
ATOM 732 O O . PRO A 1 88 ? 14.257 0.546 -16.587 1.00 89.00 88 PRO A O 1
ATOM 735 N N . ILE A 1 89 ? 14.855 0.520 -18.759 1.00 89.75 89 ILE A N 1
ATOM 736 C CA . ILE A 1 89 ? 13.660 -0.204 -19.219 1.00 89.75 89 ILE A CA 1
ATOM 737 C C . ILE A 1 89 ? 13.623 -1.598 -18.587 1.00 89.75 89 ILE A C 1
ATOM 739 O O . ILE A 1 89 ? 12.640 -1.934 -17.923 1.00 89.75 89 ILE A O 1
ATOM 743 N N . PHE A 1 90 ? 14.699 -2.382 -18.708 1.00 91.69 90 PHE A N 1
ATOM 744 C CA . PHE A 1 90 ? 14.784 -3.720 -18.111 1.00 91.69 90 PHE A CA 1
ATOM 745 C C . PHE A 1 90 ? 14.574 -3.688 -16.591 1.00 91.69 90 PHE A C 1
ATOM 747 O O . PHE A 1 90 ? 13.789 -4.477 -16.062 1.00 91.69 90 PHE A O 1
ATOM 754 N N . LEU A 1 91 ? 15.206 -2.746 -15.885 1.00 92.38 91 LEU A N 1
ATOM 755 C CA . LEU A 1 91 ? 15.027 -2.588 -14.438 1.00 92.38 91 LEU A CA 1
ATOM 756 C C . LEU A 1 91 ? 13.585 -2.209 -14.073 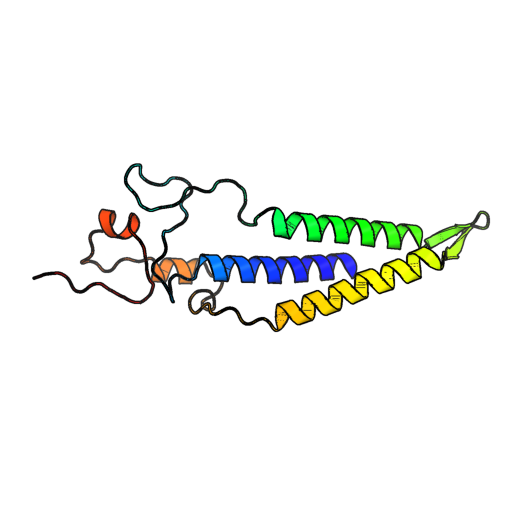1.00 92.38 91 LEU A C 1
ATOM 758 O O . LEU A 1 91 ? 13.022 -2.778 -13.137 1.00 92.38 91 LEU A O 1
ATOM 762 N N . SER A 1 92 ? 12.963 -1.294 -14.821 1.00 91.25 92 SER A N 1
ATOM 763 C CA . SER A 1 92 ? 11.576 -0.882 -14.578 1.00 91.25 92 SER A CA 1
ATOM 764 C C . SER A 1 92 ? 10.587 -2.041 -14.752 1.00 91.25 92 SER A C 1
ATOM 766 O O . SER A 1 92 ? 9.665 -2.179 -13.947 1.00 91.25 92 SER A O 1
ATOM 768 N N . LEU A 1 93 ? 10.820 -2.920 -15.735 1.00 91.19 93 LEU A N 1
ATOM 769 C CA . LEU A 1 93 ? 10.005 -4.111 -15.977 1.00 91.19 93 LEU A CA 1
ATOM 770 C C . LEU A 1 93 ? 10.142 -5.128 -14.843 1.00 91.19 93 LEU A C 1
ATOM 772 O O . LEU A 1 93 ? 9.135 -5.666 -14.383 1.00 91.19 93 LEU A O 1
ATOM 776 N N . ILE A 1 94 ? 11.363 -5.361 -14.353 1.00 93.56 94 ILE A N 1
ATOM 777 C CA . ILE A 1 94 ? 11.608 -6.272 -13.228 1.00 93.56 94 ILE A CA 1
ATOM 778 C C . ILE A 1 94 ? 10.906 -5.759 -11.967 1.00 93.56 94 ILE A C 1
ATOM 780 O O . ILE A 1 94 ? 10.133 -6.496 -11.352 1.00 93.56 94 ILE A O 1
ATOM 784 N N . VAL A 1 95 ? 11.118 -4.491 -11.597 1.00 91.50 95 VAL A N 1
ATOM 785 C CA . VAL A 1 95 ? 10.501 -3.912 -10.390 1.00 91.50 95 VAL A CA 1
ATOM 786 C C . VAL A 1 95 ? 8.976 -3.870 -10.527 1.00 91.50 95 VAL A C 1
ATOM 788 O O . VAL A 1 95 ? 8.269 -4.261 -9.598 1.00 91.50 95 VAL A O 1
ATOM 791 N N . GLY A 1 96 ? 8.455 -3.465 -11.689 1.00 90.56 96 GLY A N 1
ATOM 792 C CA . GLY A 1 96 ? 7.016 -3.444 -11.960 1.00 90.56 96 GLY A CA 1
ATOM 793 C C . GLY A 1 96 ? 6.372 -4.830 -11.884 1.00 90.56 96 GLY A C 1
ATOM 794 O O . GLY A 1 96 ? 5.291 -4.973 -11.314 1.00 90.56 96 GLY A O 1
ATOM 795 N N . SER A 1 97 ? 7.058 -5.859 -12.386 1.00 90.50 97 SER A N 1
ATOM 796 C CA . SER A 1 97 ? 6.623 -7.256 -12.305 1.00 90.50 97 SER A CA 1
ATOM 797 C C . SER A 1 97 ? 6.570 -7.752 -10.857 1.00 90.50 97 SER A C 1
ATOM 799 O O . SER A 1 97 ? 5.537 -8.258 -10.414 1.00 90.50 97 SER A O 1
ATOM 801 N N . ILE A 1 98 ? 7.632 -7.519 -10.075 1.00 91.94 98 ILE A N 1
ATOM 802 C CA . ILE A 1 98 ? 7.677 -7.868 -8.643 1.00 91.94 98 ILE A CA 1
ATOM 803 C C . ILE A 1 98 ? 6.524 -7.199 -7.888 1.00 91.94 98 ILE A C 1
ATOM 805 O O . ILE A 1 98 ? 5.867 -7.842 -7.066 1.00 91.94 98 ILE A O 1
ATOM 809 N N . MET A 1 99 ? 6.245 -5.928 -8.187 1.00 90.25 99 MET A N 1
ATOM 810 C CA . MET A 1 99 ? 5.090 -5.239 -7.624 1.00 90.25 99 MET A CA 1
ATOM 811 C C . MET A 1 99 ? 3.781 -5.938 -8.028 1.00 90.25 99 MET A C 1
ATOM 813 O O . MET A 1 99 ? 3.011 -6.359 -7.171 1.00 90.25 99 MET A O 1
ATOM 817 N N . LEU A 1 100 ? 3.523 -6.169 -9.313 1.00 88.75 100 LEU A N 1
ATOM 818 C CA . LEU A 1 100 ? 2.285 -6.838 -9.736 1.00 88.75 100 LEU A CA 1
ATOM 819 C C . LEU A 1 100 ? 2.064 -8.189 -9.034 1.00 88.75 100 LEU A C 1
ATOM 821 O O . LEU A 1 100 ? 0.977 -8.427 -8.505 1.00 88.75 100 LEU A O 1
ATOM 825 N N . PHE A 1 101 ? 3.093 -9.031 -8.932 1.00 90.56 101 PHE A N 1
ATOM 826 C CA . PHE A 1 101 ? 2.992 -10.300 -8.207 1.00 90.56 101 PHE A CA 1
ATOM 827 C C . PHE A 1 101 ? 2.730 -10.115 -6.709 1.00 90.56 101 PHE A C 1
ATOM 829 O O . PHE A 1 101 ? 1.896 -10.824 -6.142 1.00 90.56 101 PHE A O 1
ATOM 836 N N . ALA A 1 102 ? 3.386 -9.149 -6.064 1.00 88.38 102 ALA A N 1
ATOM 837 C CA . ALA A 1 102 ? 3.132 -8.837 -4.662 1.00 88.38 102 ALA A CA 1
ATOM 838 C C . ALA A 1 102 ? 1.699 -8.325 -4.439 1.00 88.38 102 ALA A C 1
ATOM 840 O O . ALA A 1 102 ? 1.067 -8.711 -3.458 1.00 88.38 102 ALA A O 1
ATOM 841 N N . LEU A 1 103 ? 1.164 -7.500 -5.346 1.00 86.12 103 LEU A N 1
ATOM 842 C CA . LEU A 1 103 ? -0.222 -7.029 -5.295 1.00 86.12 103 LEU A CA 1
ATOM 843 C C . LEU A 1 103 ? -1.193 -8.209 -5.360 1.00 86.12 103 LEU A C 1
ATOM 845 O O . LEU A 1 103 ? -2.049 -8.335 -4.492 1.00 86.12 103 LEU A O 1
ATOM 849 N N . ILE A 1 104 ? -1.013 -9.097 -6.340 1.00 87.19 104 ILE A N 1
ATOM 850 C CA . ILE A 1 104 ? -1.847 -10.288 -6.533 1.00 87.19 104 ILE A CA 1
ATOM 851 C C . ILE A 1 104 ? -1.785 -11.197 -5.296 1.00 87.19 104 ILE A C 1
ATOM 853 O O . ILE A 1 104 ? -2.821 -11.615 -4.777 1.00 87.19 104 ILE A O 1
ATOM 857 N N . GLY A 1 105 ? -0.585 -11.454 -4.767 1.00 86.75 105 GLY A N 1
ATOM 858 C CA . GLY A 1 105 ? -0.406 -12.252 -3.552 1.00 86.75 105 GLY A CA 1
ATOM 859 C C . GLY A 1 105 ? -1.090 -11.634 -2.328 1.00 86.75 105 GLY A C 1
ATOM 860 O O . GLY A 1 105 ? -1.729 -12.339 -1.545 1.00 86.75 105 GLY A O 1
ATOM 861 N N . LEU A 1 106 ? -1.015 -10.309 -2.183 1.00 83.06 106 LEU A N 1
ATOM 862 C CA . LEU A 1 106 ? -1.728 -9.577 -1.138 1.00 83.06 106 LEU A CA 1
ATOM 863 C C . LEU A 1 106 ? -3.251 -9.617 -1.354 1.00 83.06 106 LEU A C 1
ATOM 865 O O . LEU A 1 106 ? -3.980 -9.819 -0.388 1.00 83.06 106 LEU A O 1
ATOM 869 N N . SER A 1 107 ? -3.745 -9.505 -2.589 1.00 81.31 107 SER A N 1
ATOM 870 C CA . SER A 1 107 ? -5.176 -9.601 -2.912 1.00 81.31 107 SER A CA 1
ATOM 871 C C . SER A 1 107 ? -5.781 -10.957 -2.543 1.00 81.31 107 SER A C 1
ATOM 873 O O . SER A 1 107 ? -6.915 -11.006 -2.069 1.00 81.31 107 SER A O 1
ATOM 875 N N . PHE A 1 108 ? -5.038 -12.053 -2.714 1.00 81.94 108 PHE A N 1
ATOM 876 C CA . PHE A 1 108 ? -5.506 -13.390 -2.330 1.00 81.94 108 PHE A CA 1
ATOM 877 C C . PHE A 1 108 ? -5.435 -13.663 -0.826 1.00 81.94 108 PHE A C 1
ATOM 879 O O . PHE A 1 108 ? -6.048 -14.617 -0.337 1.00 81.94 108 PHE A O 1
ATOM 886 N N . ARG A 1 109 ? -4.715 -12.836 -0.063 1.00 79.81 109 ARG A N 1
ATOM 887 C CA . ARG A 1 109 ? -4.629 -12.992 1.385 1.00 79.81 109 ARG A CA 1
ATOM 888 C C . ARG A 1 109 ? -5.960 -12.594 2.019 1.00 79.81 109 ARG A C 1
ATOM 890 O O . ARG A 1 109 ? -6.251 -11.416 2.210 1.00 79.81 109 ARG A O 1
ATOM 897 N N . LYS A 1 110 ? -6.767 -13.593 2.383 1.00 66.19 110 LYS A N 1
ATOM 898 C CA . LYS A 1 110 ? -7.979 -13.386 3.184 1.00 66.19 110 LYS A CA 1
ATOM 899 C C . LYS A 1 110 ? -7.601 -12.931 4.591 1.00 66.19 110 LYS A C 1
ATOM 901 O O . LYS A 1 110 ? -6.803 -13.577 5.269 1.00 66.19 110 LYS A O 1
ATOM 906 N N . TYR A 1 111 ? -8.213 -11.839 5.034 1.00 64.75 111 TYR A N 1
ATOM 907 C CA . TYR A 1 111 ? -8.151 -11.392 6.420 1.00 64.75 111 TYR A CA 1
ATOM 908 C C . TYR A 1 111 ? -9.468 -11.770 7.100 1.00 64.75 111 TYR A C 1
ATOM 910 O O . TYR A 1 111 ? -10.525 -11.426 6.568 1.00 64.75 111 TYR A O 1
ATOM 918 N N . PRO A 1 112 ? -9.439 -12.474 8.244 1.00 55.78 112 PRO A N 1
ATOM 919 C CA . PRO A 1 112 ? -10.639 -12.744 9.022 1.00 55.78 112 PRO A CA 1
ATOM 920 C C . PRO A 1 112 ? -11.112 -11.425 9.647 1.00 55.78 112 PRO A C 1
ATOM 922 O O . PRO A 1 112 ? -10.611 -10.994 10.681 1.00 55.78 112 PRO A O 1
ATOM 925 N N . SER A 1 113 ? -12.023 -10.737 8.969 1.00 55.53 113 SER A N 1
ATOM 926 C CA . SER A 1 113 ? -12.645 -9.498 9.432 1.00 55.53 113 SER A CA 1
ATOM 927 C C . SER A 1 113 ? -14.130 -9.591 9.124 1.00 55.53 113 SER A C 1
ATOM 929 O O . SER A 1 113 ? -14.565 -9.358 8.001 1.00 55.53 113 SER A O 1
ATOM 931 N N . THR A 1 114 ? -14.902 -9.995 10.129 1.00 54.91 114 THR A N 1
ATOM 932 C CA . THR A 1 114 ? -16.369 -10.067 10.066 1.00 54.91 114 THR A CA 1
ATOM 933 C C . THR A 1 114 ? -17.001 -8.669 10.079 1.00 54.91 114 THR A C 1
ATOM 935 O O . THR A 1 114 ? -18.131 -8.500 9.642 1.00 54.91 114 THR A O 1
ATOM 938 N N . ILE A 1 115 ? -16.272 -7.650 10.552 1.00 55.16 115 ILE A N 1
ATOM 939 C CA . ILE A 1 115 ? -16.834 -6.325 10.853 1.00 55.16 115 ILE A CA 1
ATOM 940 C C . ILE A 1 115 ? -16.802 -5.376 9.656 1.00 55.16 115 ILE A C 1
ATOM 942 O O . ILE A 1 115 ? -17.800 -4.724 9.376 1.00 55.16 115 ILE A O 1
ATOM 946 N N . LEU A 1 116 ? -15.691 -5.292 8.919 1.00 53.84 116 LEU A N 1
ATOM 947 C CA . LEU A 1 116 ? -15.530 -4.242 7.901 1.00 53.84 116 LEU A CA 1
ATOM 948 C C . LEU A 1 116 ? -16.197 -4.556 6.551 1.00 53.84 116 LEU A C 1
ATOM 950 O O . LEU A 1 116 ? -16.093 -3.766 5.614 1.00 53.84 116 LEU A O 1
ATOM 954 N N . VAL A 1 117 ? -16.854 -5.715 6.430 1.00 53.34 117 VAL A N 1
ATOM 955 C CA . VAL A 1 117 ? -17.656 -6.057 5.243 1.00 53.34 117 VAL A CA 1
ATOM 956 C C . VAL A 1 117 ? -18.955 -5.240 5.217 1.00 53.34 117 VAL A C 1
ATOM 958 O O . VAL A 1 117 ? -19.463 -4.932 4.139 1.00 53.34 117 VAL A O 1
ATOM 961 N N . VAL A 1 118 ? -19.438 -4.787 6.383 1.00 48.59 118 VAL A N 1
ATOM 962 C CA . VAL A 1 118 ? -20.362 -3.651 6.477 1.00 48.59 118 VAL A CA 1
ATOM 963 C C . VAL A 1 118 ? -19.508 -2.408 6.229 1.00 48.59 118 VAL A C 1
ATOM 965 O O . VAL A 1 118 ? -18.814 -1.950 7.125 1.00 48.59 118 VAL A O 1
ATOM 968 N N . GLY A 1 119 ? -19.425 -1.981 4.970 1.00 53.38 119 GLY A N 1
ATOM 969 C CA . GLY A 1 119 ? -18.354 -1.118 4.463 1.00 53.38 119 GLY A CA 1
ATOM 970 C C . GLY A 1 119 ? -18.186 0.253 5.131 1.00 53.38 119 GLY A C 1
ATOM 971 O O . GLY A 1 119 ? -18.805 0.592 6.132 1.00 53.38 119 GLY A O 1
ATOM 972 N N . SER A 1 120 ? -17.368 1.101 4.503 1.00 59.53 120 SER A N 1
ATOM 973 C CA . SER A 1 120 ? -17.033 2.480 4.905 1.00 59.53 120 SER A CA 1
ATOM 974 C C . SER A 1 120 ? -18.220 3.458 5.015 1.00 59.53 120 SER A C 1
ATOM 976 O O . SER A 1 120 ? -18.023 4.673 5.025 1.00 59.53 120 SER A O 1
ATOM 978 N N . CYS A 1 121 ? -19.458 2.968 5.043 1.00 64.50 121 CYS A N 1
ATOM 979 C CA . CYS A 1 121 ? -20.638 3.768 5.289 1.00 64.50 121 CYS A CA 1
ATOM 980 C C . CYS A 1 121 ? -20.669 4.165 6.767 1.00 64.50 121 CYS A C 1
ATOM 982 O O . CYS A 1 121 ? -21.041 3.373 7.634 1.00 64.50 121 CYS A O 1
ATOM 984 N N . SER A 1 122 ? -20.321 5.422 7.045 1.00 66.31 122 SER A N 1
ATOM 985 C CA . SER A 1 122 ? -20.396 5.995 8.392 1.00 66.31 122 SER A CA 1
ATOM 986 C C . SER A 1 122 ? -21.777 5.815 9.028 1.00 66.31 122 SER A C 1
ATOM 988 O O . SER A 1 122 ? -21.864 5.654 10.239 1.00 66.31 122 SER A O 1
ATOM 990 N N . ALA A 1 123 ? -22.850 5.778 8.225 1.00 70.69 123 ALA A N 1
ATOM 991 C CA . ALA A 1 123 ? -24.206 5.540 8.714 1.00 70.69 123 ALA A CA 1
ATOM 992 C C . ALA A 1 123 ? -24.393 4.116 9.264 1.00 70.69 123 ALA A C 1
ATOM 994 O O . ALA A 1 123 ? -25.014 3.950 10.308 1.00 70.69 123 ALA A O 1
ATOM 995 N N . ALA A 1 124 ? -23.817 3.099 8.617 1.00 66.69 124 ALA A N 1
ATOM 996 C CA . ALA A 1 124 ? -23.895 1.719 9.095 1.00 66.69 124 ALA A CA 1
ATOM 997 C C . ALA A 1 124 ? -23.040 1.498 10.354 1.00 66.69 124 ALA A C 1
ATOM 999 O O . ALA A 1 124 ? -23.464 0.805 11.275 1.00 66.69 124 ALA A O 1
ATOM 1000 N N . ILE A 1 125 ? -21.872 2.146 10.423 1.00 68.94 125 ILE A N 1
ATOM 1001 C CA . ILE A 1 125 ? -21.020 2.142 11.621 1.00 68.94 125 ILE A CA 1
ATOM 1002 C C . ILE A 1 125 ? -21.748 2.833 12.782 1.00 68.94 125 ILE A C 1
ATOM 1004 O O . ILE A 1 125 ? -21.832 2.270 13.867 1.00 68.94 125 ILE A O 1
ATOM 1008 N N . SER A 1 126 ? -22.340 4.009 12.547 1.00 70.12 126 SER A N 1
ATOM 1009 C CA . SER A 1 126 ? -23.109 4.743 13.561 1.00 70.12 126 SER A CA 1
ATOM 1010 C C . SER A 1 126 ? -24.315 3.949 14.052 1.00 70.12 126 SER A C 1
ATOM 1012 O O . SER A 1 126 ? -24.547 3.892 15.255 1.00 70.12 126 SER A O 1
ATOM 1014 N N . ALA A 1 127 ? -25.054 3.311 13.137 1.00 66.25 127 ALA A N 1
ATOM 1015 C CA . ALA A 1 127 ? -26.214 2.488 13.468 1.00 66.25 127 ALA A CA 1
ATOM 1016 C C . ALA A 1 127 ? -25.865 1.377 14.468 1.00 66.25 127 ALA A C 1
ATOM 1018 O O . ALA A 1 127 ? -26.659 1.062 15.347 1.00 66.25 127 ALA A O 1
ATOM 1019 N N . ALA A 1 128 ? -24.663 0.819 14.357 1.00 64.50 128 ALA A N 1
ATOM 1020 C CA . ALA A 1 128 ? -24.221 -0.269 15.207 1.00 64.50 128 ALA A CA 1
ATOM 1021 C C . ALA A 1 128 ? -23.374 0.170 16.417 1.00 64.50 128 ALA A C 1
ATOM 1023 O O . ALA A 1 128 ? -23.087 -0.641 17.291 1.00 64.50 128 ALA A O 1
ATOM 1024 N N . CYS A 1 129 ? -23.028 1.457 16.513 1.00 65.69 129 CYS A N 1
ATOM 1025 C CA . CYS A 1 129 ? -22.506 2.073 17.734 1.00 65.69 129 CYS A CA 1
ATOM 1026 C C . CYS A 1 129 ? -23.617 2.609 18.653 1.00 65.69 129 CYS A C 1
ATOM 1028 O O . CYS A 1 129 ? -23.297 3.190 19.688 1.00 65.69 129 CYS A O 1
ATOM 1030 N N . HIS A 1 130 ? -24.900 2.449 18.300 1.00 67.44 130 HIS A N 1
ATOM 1031 C CA . HIS A 1 130 ? -25.987 2.791 19.212 1.00 67.44 130 HIS A CA 1
ATOM 1032 C C . HIS A 1 130 ? -26.046 1.778 20.363 1.00 67.44 130 HIS A C 1
ATOM 1034 O O . HIS A 1 130 ? -26.286 0.595 20.115 1.00 67.44 130 HIS A O 1
ATOM 1040 N N . PRO A 1 131 ? -25.845 2.226 21.611 1.00 64.50 131 PRO A N 1
ATOM 1041 C CA . PRO A 1 131 ? -25.913 1.357 22.775 1.00 64.50 131 PRO A CA 1
ATOM 1042 C C . PRO A 1 131 ? -27.363 0.913 23.036 1.00 64.50 131 PRO A C 1
ATOM 1044 O O . PRO A 1 131 ? -28.298 1.698 22.822 1.00 64.50 131 PRO A O 1
ATOM 1047 N N . PRO A 1 132 ? -27.583 -0.324 23.509 1.00 66.69 132 PRO A N 1
ATOM 1048 C CA . PRO A 1 132 ? -28.869 -0.715 24.071 1.00 66.69 132 PRO A CA 1
ATOM 1049 C C . PRO A 1 132 ? -29.177 0.138 25.314 1.00 66.69 132 PRO A C 1
ATOM 1051 O O . PRO A 1 132 ? -28.277 0.541 26.044 1.00 66.69 132 PRO A O 1
ATOM 1054 N N . LYS A 1 133 ? -30.462 0.434 25.552 1.00 64.25 133 LYS A N 1
ATOM 1055 C CA . LYS A 1 133 ? -30.914 1.379 26.597 1.00 64.25 133 LYS A CA 1
ATOM 1056 C C . LYS A 1 133 ? -30.577 0.963 28.041 1.00 64.25 133 LYS A C 1
ATOM 1058 O O . LYS A 1 133 ? -30.705 1.805 28.919 1.00 64.25 133 LYS A O 1
ATOM 1063 N N . ASP A 1 134 ? -30.170 -0.287 28.254 1.00 65.25 134 ASP A N 1
ATOM 1064 C CA . ASP A 1 134 ? -29.892 -0.882 29.569 1.00 65.25 134 ASP A CA 1
ATOM 1065 C C . ASP A 1 134 ? -28.396 -0.940 29.939 1.00 65.25 134 ASP A C 1
ATOM 1067 O O . ASP A 1 134 ? -28.064 -1.375 31.038 1.00 65.25 134 ASP A O 1
ATOM 1071 N N . GLU A 1 135 ? -27.472 -0.530 29.061 1.00 66.38 135 GLU A N 1
ATOM 1072 C CA . GLU A 1 135 ? -26.034 -0.575 29.371 1.00 66.38 135 GLU A CA 1
ATOM 1073 C C . GLU A 1 135 ? -25.487 0.780 29.846 1.00 66.38 135 GLU A C 1
ATOM 1075 O O . GLU A 1 135 ? -25.717 1.822 29.225 1.00 66.38 135 GLU A O 1
ATOM 1080 N N . ASP A 1 136 ? -24.687 0.746 30.919 1.00 66.62 136 ASP A N 1
ATOM 1081 C CA . ASP A 1 136 ? -23.922 1.891 31.419 1.00 66.62 136 ASP A CA 1
ATOM 1082 C C . ASP A 1 136 ? -22.857 2.309 30.390 1.00 66.62 136 ASP A C 1
ATOM 1084 O O . ASP A 1 136 ? -21.751 1.757 30.306 1.00 66.62 136 ASP A O 1
ATOM 1088 N N . LEU A 1 137 ? -23.218 3.318 29.597 1.00 63.44 137 LEU A N 1
ATOM 1089 C CA . LEU A 1 137 ? -22.428 3.917 28.520 1.00 63.44 137 LEU A CA 1
ATOM 1090 C C . LEU A 1 137 ? -20.993 4.262 28.926 1.00 63.44 137 LEU A C 1
ATOM 1092 O O . LEU A 1 137 ? -20.051 4.033 28.160 1.00 63.44 137 LEU A O 1
ATOM 1096 N N . ASP A 1 138 ? -20.839 4.781 30.141 1.00 62.72 138 ASP A N 1
ATOM 1097 C CA . ASP A 1 138 ? -19.562 5.258 30.658 1.00 62.72 138 ASP A CA 1
ATOM 1098 C C . ASP A 1 138 ? -18.602 4.105 30.977 1.00 62.72 138 ASP A C 1
ATOM 1100 O O . ASP A 1 138 ? -17.399 4.260 30.810 1.00 62.72 138 ASP A O 1
ATOM 1104 N N . ASN A 1 139 ? -19.095 2.919 31.347 1.00 63.34 139 ASN A N 1
ATOM 1105 C CA . ASN A 1 139 ? -18.242 1.748 31.582 1.00 63.34 139 ASN A CA 1
ATOM 1106 C C . ASN A 1 139 ? -18.012 0.934 30.300 1.00 63.34 139 ASN A C 1
ATOM 1108 O O . ASN A 1 139 ? -16.896 0.458 30.058 1.00 63.34 139 ASN A O 1
ATOM 1112 N N . ALA A 1 140 ? -19.032 0.819 29.443 1.00 63.88 140 ALA A N 1
ATOM 1113 C CA . ALA A 1 140 ? -18.944 0.090 28.178 1.00 63.88 140 ALA A CA 1
ATOM 1114 C C . ALA A 1 140 ? -17.922 0.723 27.216 1.00 63.88 140 ALA A C 1
ATOM 1116 O O . ALA A 1 140 ? -17.124 0.019 26.593 1.00 63.88 140 ALA A O 1
ATOM 1117 N N . ALA A 1 141 ? -17.879 2.057 27.132 1.00 64.06 141 ALA A N 1
ATOM 1118 C CA . ALA A 1 141 ? -16.976 2.758 26.221 1.00 64.06 141 ALA A CA 1
ATOM 1119 C C . ALA A 1 141 ? -15.493 2.672 26.633 1.00 64.06 141 ALA A C 1
ATOM 1121 O O . ALA A 1 141 ? -14.609 2.747 25.773 1.00 64.06 141 ALA A O 1
ATOM 1122 N N . LEU A 1 142 ? -15.198 2.520 27.928 1.00 68.56 142 LEU A N 1
ATOM 1123 C CA . LEU A 1 142 ? -13.832 2.570 28.471 1.00 68.56 142 LEU A CA 1
ATOM 1124 C C . LEU A 1 142 ? -13.143 1.194 28.520 1.00 68.56 142 LEU A C 1
ATOM 1126 O O . LEU A 1 142 ? -11.918 1.124 28.690 1.00 68.56 142 LEU A O 1
ATOM 1130 N N . GLY A 1 143 ? -13.915 0.116 28.346 1.00 69.31 143 GLY A N 1
ATOM 1131 C CA . GLY A 1 143 ? -13.469 -1.274 28.402 1.00 69.31 143 GLY A CA 1
ATOM 1132 C C . GLY A 1 143 ? -12.981 -1.868 27.073 1.00 69.31 143 GLY A C 1
ATOM 1133 O O . GLY A 1 143 ? -12.881 -1.214 26.033 1.00 69.31 143 GLY A O 1
ATOM 1134 N N . LEU A 1 144 ? -12.637 -3.159 27.114 1.00 71.88 144 LEU A N 1
ATOM 1135 C CA . LEU A 1 144 ? -12.357 -3.946 25.913 1.00 71.88 144 LEU A CA 1
ATOM 1136 C C . LEU A 1 144 ? -13.678 -4.341 25.256 1.00 71.88 144 LEU A C 1
ATOM 1138 O O . LEU A 1 144 ? -14.511 -4.977 25.895 1.00 71.88 144 LEU A O 1
ATOM 1142 N N . LEU A 1 145 ? -13.831 -4.036 23.970 1.00 73.12 145 LEU A N 1
ATOM 1143 C CA . LEU A 1 145 ? -15.077 -4.274 23.250 1.00 73.12 145 LEU A CA 1
ATOM 1144 C C . LEU A 1 145 ? -14.960 -5.484 22.322 1.00 73.12 145 LEU A C 1
ATOM 1146 O O . LEU A 1 145 ? -13.906 -5.733 21.722 1.00 73.12 145 LEU A O 1
ATOM 1150 N N . MET A 1 146 ? -16.058 -6.232 22.214 1.00 72.88 146 MET A N 1
ATOM 1151 C CA . MET A 1 146 ? -16.265 -7.282 21.221 1.00 72.88 146 MET A CA 1
ATOM 1152 C C . MET A 1 146 ? -17.625 -7.078 20.569 1.00 72.88 146 MET A C 1
ATOM 1154 O O . MET A 1 146 ? -18.589 -6.714 21.231 1.00 72.88 146 MET A O 1
ATOM 1158 N N . TRP A 1 147 ? -17.700 -7.293 19.265 1.00 70.19 147 TRP A N 1
ATOM 1159 C CA . TRP A 1 147 ? -18.936 -7.124 18.517 1.00 70.19 147 TRP A CA 1
ATOM 1160 C C . TRP A 1 147 ? -19.813 -8.367 18.636 1.00 70.19 147 TRP A C 1
ATOM 1162 O O . TRP A 1 147 ? -19.333 -9.469 18.374 1.00 70.19 147 TRP A O 1
ATOM 1172 N N . GLY A 1 148 ? -21.093 -8.184 18.966 1.00 66.06 148 GLY A N 1
ATOM 1173 C CA . GLY A 1 148 ? -22.087 -9.262 18.995 1.00 66.06 148 GLY A CA 1
ATOM 1174 C C . GLY A 1 148 ? -22.230 -10.016 20.323 1.00 66.06 148 GLY A C 1
ATOM 1175 O O . GLY A 1 148 ? -23.041 -10.931 20.384 1.00 66.06 148 GLY A O 1
ATOM 1176 N N . GLU A 1 149 ? -21.509 -9.636 21.380 1.00 58.22 149 GLU A N 1
ATOM 1177 C CA . GLU A 1 149 ? -21.794 -10.087 22.750 1.00 58.22 149 GLU A CA 1
ATOM 1178 C C . GLU A 1 149 ? -22.348 -8.913 23.560 1.00 58.22 149 GLU A C 1
ATOM 1180 O O . GLU A 1 149 ? -21.600 -8.017 23.941 1.00 58.22 149 GLU A O 1
ATOM 1185 N N . THR A 1 150 ? -23.651 -8.928 23.838 1.00 53.59 150 THR A N 1
ATOM 1186 C CA . THR A 1 150 ? -24.224 -8.181 24.963 1.00 53.59 150 THR A CA 1
ATOM 1187 C C . THR A 1 150 ? -23.961 -9.015 26.210 1.00 53.59 150 THR A C 1
ATOM 1189 O O . THR A 1 150 ? -24.417 -10.162 26.282 1.00 53.59 150 THR A O 1
ATOM 1192 N N . LEU A 1 151 ? -23.182 -8.506 27.164 1.00 53.75 151 LEU A N 1
ATOM 1193 C CA . LEU A 1 151 ? -23.035 -9.190 28.448 1.00 53.75 151 LEU A CA 1
ATOM 1194 C C . LEU A 1 151 ? -24.432 -9.304 29.086 1.00 53.75 151 LEU A C 1
ATOM 1196 O O . LEU A 1 151 ? -25.149 -8.304 29.116 1.00 53.75 151 LEU A O 1
ATOM 120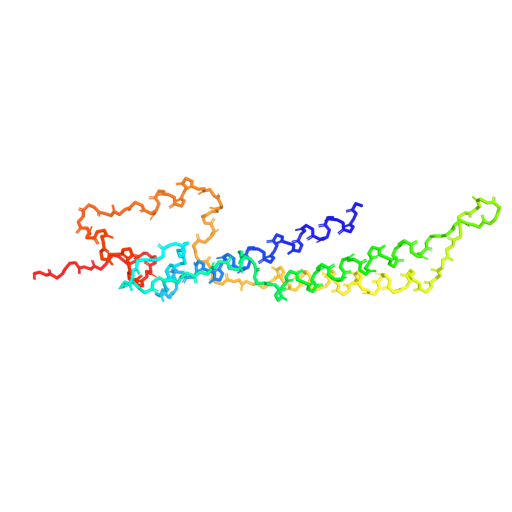0 N N . PRO A 1 152 ? -24.862 -10.481 29.574 1.00 47.94 152 PRO A N 1
ATOM 1201 C CA . PRO A 1 152 ? -26.066 -10.541 30.387 1.00 47.94 152 PRO A CA 1
ATOM 1202 C C . PRO A 1 152 ? -25.817 -9.743 31.672 1.00 47.94 152 PRO A C 1
ATOM 1204 O O . PRO A 1 152 ? -24.771 -9.905 32.309 1.00 47.94 152 PRO A O 1
ATOM 1207 N N . MET A 1 153 ? -26.756 -8.856 32.015 1.00 40.16 153 MET A N 1
ATOM 1208 C CA . MET A 1 153 ? -26.753 -8.137 33.290 1.00 40.16 153 MET A CA 1
ATOM 1209 C C . MET A 1 153 ? -26.643 -9.142 34.449 1.00 40.16 153 MET A C 1
ATOM 1211 O O . MET A 1 153 ? -27.316 -10.173 34.405 1.00 40.16 153 MET A O 1
ATOM 1215 N N . PRO A 1 154 ? -25.797 -8.885 35.461 1.00 52.72 154 PRO A N 1
ATOM 1216 C CA . PRO A 1 154 ? -25.869 -9.625 36.710 1.00 52.72 154 PRO A CA 1
ATOM 1217 C C . PRO A 1 154 ? -27.146 -9.216 37.459 1.00 52.72 154 PRO A C 1
ATOM 1219 O O . PRO A 1 154 ? -27.405 -8.021 37.604 1.00 52.72 154 PRO A O 1
ATOM 1222 N N . ASP A 1 155 ? -27.920 -10.223 37.875 1.00 44.28 155 ASP A N 1
ATOM 1223 C CA . ASP A 1 155 ? -29.141 -10.099 38.689 1.00 44.28 155 ASP A CA 1
ATOM 1224 C C . ASP A 1 155 ? -28.913 -9.354 40.020 1.00 44.28 155 ASP A C 1
ATOM 1226 O O . ASP A 1 155 ? -27.833 -9.539 40.638 1.00 44.28 155 ASP A O 1
#

pLDDT: mean 75.88, std 12.22, range [40.16, 93.56]

Organism: Aspergillus sclerotiicarbonarius (strain CBS 121057 / IBT 28362) (NCBI:txid1448318)